Protein AF-A0A7J0F3M2-F1 (afdb_monomer_lite)

pLDDT: mean 93.31, std 5.14, range [71.88, 98.12]

Organism: NCBI:txid165716

Sequence (89 aa):
MIKVDRVLYSSVVYPHNYGFIPRTLCEDNDPMDVLVIMQEPVLPGCFLRAKAIGLMPMIDQGEKDDKIIAVCADDPEYRHYTDINEFPQ

Structure (mmCIF, N/CA/C/O backbone):
data_AF-A0A7J0F3M2-F1
#
_entry.id   AF-A0A7J0F3M2-F1
#
loop_
_atom_site.group_PDB
_atom_site.id
_atom_site.type_symbol
_atom_site.label_atom_id
_atom_site.label_alt_id
_atom_site.label_comp_id
_atom_site.label_asym_id
_atom_site.label_entity_id
_atom_site.label_seq_id
_atom_site.pdbx_PDB_ins_code
_atom_site.Cartn_x
_atom_site.Cartn_y
_atom_site.Cartn_z
_atom_site.occupancy
_atom_site.B_iso_or_equiv
_atom_site.auth_seq_id
_atom_site.auth_comp_id
_atom_site.auth_asym_id
_atom_site.auth_atom_id
_atom_site.pdbx_PDB_model_num
ATOM 1 N N . MET A 1 1 ? -10.482 17.223 -3.804 1.00 85.69 1 MET A N 1
ATOM 2 C CA . MET A 1 1 ? -9.606 18.193 -3.110 1.00 85.69 1 MET A CA 1
ATOM 3 C C . MET A 1 1 ? -8.688 17.397 -2.201 1.00 85.69 1 MET A C 1
ATOM 5 O O . MET A 1 1 ? -9.206 16.540 -1.5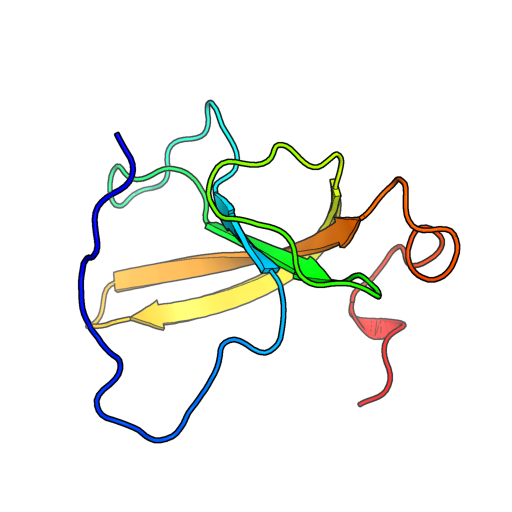01 1.00 85.69 1 MET A O 1
ATOM 9 N N . ILE A 1 2 ? -7.374 17.625 -2.240 1.00 92.69 2 ILE A N 1
ATOM 10 C CA . ILE A 1 2 ? -6.424 16.993 -1.308 1.00 92.69 2 ILE A CA 1
ATOM 11 C C . ILE A 1 2 ? -6.292 17.913 -0.095 1.00 92.69 2 ILE A C 1
ATOM 13 O O . ILE A 1 2 ? -6.128 19.122 -0.262 1.00 92.69 2 ILE A O 1
ATOM 17 N N . LYS A 1 3 ? -6.411 17.352 1.109 1.00 95.44 3 LYS A N 1
ATOM 18 C CA . LYS A 1 3 ? -6.372 18.086 2.375 1.00 95.44 3 LYS A CA 1
ATOM 19 C C . LYS A 1 3 ? -5.332 17.449 3.290 1.00 95.44 3 LYS A C 1
ATOM 21 O O . LYS A 1 3 ? -5.252 16.230 3.378 1.00 95.44 3 LYS A O 1
ATOM 26 N N . VAL A 1 4 ? -4.566 18.284 3.984 1.00 96.00 4 VAL A N 1
ATOM 27 C CA . VAL A 1 4 ? -3.720 17.833 5.091 1.00 96.00 4 VAL A CA 1
ATOM 28 C C . VAL A 1 4 ? -4.629 17.498 6.269 1.00 96.00 4 VAL A C 1
ATOM 30 O O . VAL A 1 4 ? -5.302 18.387 6.791 1.00 96.00 4 VAL A O 1
ATOM 33 N N . ASP A 1 5 ? -4.669 16.225 6.653 1.00 93.94 5 ASP A N 1
ATOM 34 C CA . ASP A 1 5 ? -5.388 15.785 7.848 1.00 93.94 5 ASP A CA 1
ATOM 35 C C . ASP A 1 5 ? -4.599 16.139 9.117 1.00 93.94 5 ASP A C 1
ATOM 37 O O . ASP A 1 5 ? -5.062 16.916 9.951 1.00 93.94 5 ASP A O 1
ATOM 41 N N . ARG A 1 6 ? -3.352 15.653 9.210 1.00 94.12 6 ARG A N 1
ATOM 42 C CA . ARG A 1 6 ? -2.435 15.914 10.327 1.00 94.12 6 ARG A CA 1
ATOM 43 C C . ARG A 1 6 ? -0.972 15.695 9.942 1.00 94.12 6 ARG A C 1
ATOM 45 O O . ARG A 1 6 ? -0.671 14.993 8.980 1.00 94.12 6 ARG A O 1
ATOM 52 N N . VAL A 1 7 ? -0.066 16.263 10.734 1.00 94.12 7 VAL A N 1
ATOM 53 C CA . VAL A 1 7 ? 1.358 15.887 10.750 1.00 94.12 7 VAL A CA 1
ATOM 54 C C . VAL A 1 7 ? 1.537 14.813 11.822 1.00 94.12 7 VAL A C 1
ATOM 56 O O . VAL A 1 7 ? 0.983 14.946 12.914 1.00 94.12 7 VAL A O 1
ATOM 59 N N . LEU A 1 8 ? 2.266 13.737 11.516 1.00 93.06 8 LEU A N 1
ATOM 60 C CA . LEU A 1 8 ? 2.483 12.649 12.473 1.00 93.06 8 LEU A CA 1
ATOM 61 C C . LEU A 1 8 ? 3.288 13.148 13.682 1.00 93.06 8 LEU A C 1
ATOM 63 O O . LEU A 1 8 ? 4.281 13.854 13.528 1.00 93.06 8 LEU A O 1
ATOM 67 N N . TYR A 1 9 ? 2.837 12.788 14.887 1.00 90.81 9 TYR A N 1
ATOM 68 C CA . TYR A 1 9 ? 3.490 13.189 16.138 1.00 90.81 9 TYR A CA 1
ATOM 69 C C . TYR A 1 9 ? 4.807 12.436 16.373 1.00 90.81 9 TYR A C 1
ATOM 71 O O . TYR A 1 9 ? 5.758 12.975 16.935 1.00 90.81 9 TYR A O 1
ATOM 79 N N . SER A 1 10 ? 4.862 11.174 15.949 1.00 91.75 10 SER A N 1
ATOM 80 C CA . SER A 1 10 ? 6.059 10.344 15.999 1.00 91.75 10 SER A CA 1
ATOM 81 C C . SER A 1 10 ? 6.965 10.615 14.794 1.00 91.75 10 SER A C 1
ATOM 83 O O . SER A 1 10 ? 6.506 10.994 13.719 1.00 91.75 10 SER A O 1
ATOM 85 N N . SER A 1 11 ? 8.269 10.371 14.959 1.00 91.31 11 SER A N 1
ATOM 86 C CA . SER A 1 11 ? 9.272 10.470 13.887 1.00 91.31 11 SER A CA 1
ATOM 87 C C . SER A 1 11 ? 9.208 9.262 12.939 1.00 91.31 11 SER A C 1
ATOM 89 O O . SER A 1 11 ? 10.215 8.592 12.707 1.00 91.31 11 SER A O 1
ATOM 91 N N . VAL A 1 12 ? 8.014 8.952 12.435 1.00 91.25 12 VAL A N 1
ATOM 92 C CA . VAL A 1 12 ? 7.759 7.851 11.502 1.00 91.25 12 VAL A CA 1
ATOM 93 C C . VAL A 1 12 ? 7.292 8.396 10.161 1.00 91.25 12 VAL A C 1
ATOM 95 O O . VAL A 1 12 ? 6.630 9.430 10.080 1.00 91.25 12 VAL A O 1
ATOM 98 N N . VAL A 1 13 ? 7.638 7.672 9.106 1.00 90.25 13 VAL A N 1
ATOM 99 C CA . VAL A 1 13 ? 7.180 7.917 7.740 1.00 90.25 13 VAL A CA 1
ATOM 100 C C . VAL A 1 13 ? 6.463 6.673 7.243 1.00 90.25 13 VAL A C 1
ATOM 102 O O . VAL A 1 13 ? 6.763 5.564 7.690 1.00 90.25 13 VAL A O 1
ATOM 105 N N . TYR A 1 14 ? 5.513 6.850 6.327 1.00 91.25 14 TYR A N 1
ATOM 106 C CA . TYR A 1 14 ? 4.885 5.706 5.679 1.00 91.25 14 TYR A CA 1
ATOM 107 C C . TYR A 1 14 ? 5.950 4.922 4.898 1.00 91.25 14 TYR A C 1
ATOM 109 O O . TYR A 1 14 ? 6.690 5.534 4.126 1.00 91.25 14 TYR A O 1
ATOM 117 N N . PRO A 1 15 ? 6.048 3.594 5.090 1.00 91.38 15 PRO A N 1
ATOM 118 C CA . PRO A 1 15 ? 7.098 2.790 4.463 1.00 91.38 15 PRO A CA 1
ATOM 119 C C . PRO A 1 15 ? 6.888 2.622 2.953 1.00 91.38 15 PRO A C 1
ATOM 121 O O . PRO A 1 15 ? 7.845 2.415 2.214 1.00 91.38 15 PRO A O 1
ATOM 124 N N . HIS A 1 16 ? 5.638 2.726 2.496 1.00 95.19 16 HIS A N 1
ATOM 125 C CA . HIS A 1 16 ? 5.226 2.548 1.107 1.00 95.19 16 HIS A CA 1
ATOM 126 C C . HIS A 1 16 ? 4.070 3.496 0.763 1.00 95.19 16 HIS A C 1
ATOM 128 O O . HIS A 1 16 ? 3.527 4.181 1.634 1.00 95.19 16 HIS A O 1
ATOM 134 N N . ASN A 1 17 ? 3.685 3.537 -0.514 1.00 97.00 17 ASN A N 1
ATOM 135 C CA . ASN A 1 17 ? 2.638 4.431 -0.998 1.00 97.00 17 ASN A CA 1
ATOM 136 C C . ASN A 1 17 ? 1.277 4.016 -0.431 1.00 97.00 17 ASN A C 1
ATOM 138 O O . ASN A 1 17 ? 0.782 2.934 -0.734 1.00 97.00 17 ASN A O 1
ATOM 142 N N . TYR A 1 18 ? 0.670 4.875 0.379 1.00 96.69 18 TYR A N 1
ATOM 143 C CA . TYR A 1 18 ? -0.632 4.629 0.991 1.00 96.69 18 TYR A CA 1
ATOM 144 C C . TYR A 1 18 ? -1.745 5.376 0.248 1.00 96.69 18 TYR A C 1
ATOM 146 O O . TYR A 1 18 ? -1.563 6.511 -0.201 1.00 96.69 18 TYR A O 1
ATOM 154 N N . GLY A 1 19 ? -2.902 4.734 0.125 1.00 96.19 19 GLY A N 1
ATOM 155 C CA . GLY A 1 19 ? -4.089 5.300 -0.496 1.00 96.19 19 GLY A CA 1
ATOM 156 C C . GLY A 1 19 ? -5.290 4.379 -0.327 1.00 96.19 19 GLY A C 1
ATOM 157 O O . GLY A 1 19 ? -5.316 3.542 0.568 1.00 96.19 19 GLY A O 1
ATOM 158 N N . PHE A 1 20 ? -6.265 4.511 -1.222 1.00 96.44 20 PHE A N 1
ATOM 159 C CA . PHE A 1 20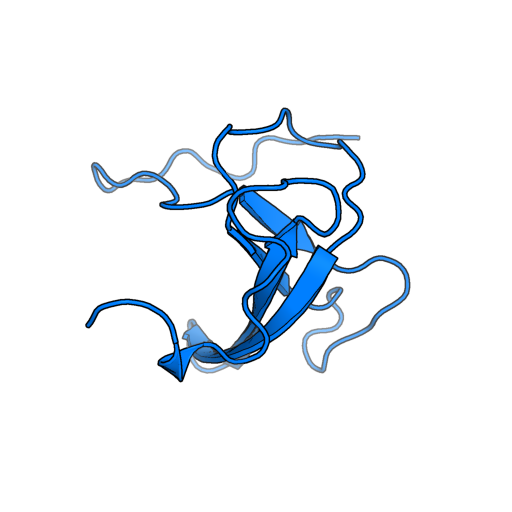 ? -7.505 3.743 -1.178 1.00 96.44 20 PHE A CA 1
ATOM 160 C C . PHE A 1 20 ? -7.892 3.205 -2.558 1.00 96.44 20 PHE A C 1
ATOM 162 O O . PHE A 1 20 ? -7.459 3.724 -3.592 1.00 96.44 20 PHE A O 1
ATOM 169 N N . ILE A 1 21 ? -8.744 2.180 -2.585 1.00 97.38 21 ILE A N 1
ATOM 170 C CA . ILE A 1 21 ? -9.258 1.563 -3.810 1.00 97.38 21 ILE A CA 1
ATOM 171 C C . ILE A 1 21 ? -10.559 2.273 -4.221 1.00 97.38 21 ILE A C 1
ATOM 173 O O . ILE A 1 21 ? -11.570 2.169 -3.519 1.00 97.38 21 ILE A O 1
ATOM 177 N N . PRO A 1 22 ? -10.600 2.983 -5.364 1.00 96.06 22 PRO A N 1
ATOM 178 C CA . PRO A 1 22 ? -11.805 3.681 -5.795 1.00 96.06 22 PRO A CA 1
ATOM 179 C C . PRO A 1 22 ? -12.989 2.727 -5.981 1.00 96.06 22 PRO A C 1
ATOM 181 O O . PRO A 1 22 ? -12.825 1.621 -6.490 1.00 96.06 22 PRO A O 1
ATOM 184 N N . ARG A 1 23 ? -14.202 3.204 -5.668 1.00 95.75 23 ARG A N 1
ATOM 185 C CA . ARG A 1 23 ? -15.464 2.444 -5.815 1.00 95.75 23 ARG A CA 1
ATOM 186 C C . ARG A 1 23 ? -15.534 1.179 -4.949 1.00 95.75 23 ARG A C 1
ATOM 188 O O . ARG A 1 23 ? -16.136 0.188 -5.352 1.00 95.75 23 ARG A O 1
ATOM 195 N N . THR A 1 24 ? -14.946 1.237 -3.764 1.00 96.31 24 THR A N 1
ATOM 196 C CA . THR A 1 24 ? -15.138 0.256 -2.692 1.00 96.31 24 THR A CA 1
ATOM 197 C C . THR A 1 24 ? -15.809 0.939 -1.501 1.00 96.31 24 THR A C 1
ATOM 199 O O . THR A 1 24 ? -15.845 2.170 -1.444 1.00 96.31 24 THR A O 1
ATOM 202 N N . LEU A 1 25 ? -16.393 0.146 -0.604 1.00 93.44 25 LEU A N 1
ATOM 203 C CA . LEU A 1 25 ? -17.023 0.617 0.625 1.00 93.44 25 LEU A CA 1
ATOM 204 C C . LEU A 1 25 ? -16.794 -0.434 1.714 1.00 93.44 25 LEU A C 1
ATOM 206 O O . LEU A 1 25 ? -17.177 -1.592 1.526 1.00 93.44 25 LEU A O 1
ATOM 210 N N . CYS A 1 26 ? -16.155 -0.026 2.801 1.00 89.62 26 CYS A N 1
ATOM 211 C CA . CYS A 1 26 ? -15.895 -0.821 3.992 1.00 89.62 26 CYS A CA 1
ATOM 212 C C . CYS A 1 26 ? -16.991 -0.619 5.050 1.00 89.62 26 CYS A C 1
ATOM 214 O O . CYS A 1 26 ? -17.916 0.179 4.879 1.00 89.62 26 CYS A O 1
ATOM 216 N N . GLU A 1 27 ? -16.918 -1.393 6.136 1.00 85.81 27 GLU A N 1
ATOM 217 C CA . GLU A 1 27 ? -17.907 -1.374 7.227 1.00 85.81 27 GLU A CA 1
ATOM 218 C C . GLU A 1 27 ? -17.914 -0.049 8.012 1.00 85.81 27 GLU A C 1
ATOM 220 O O . GLU A 1 27 ? -18.942 0.327 8.575 1.00 85.81 27 GLU A O 1
ATOM 225 N N . ASP A 1 28 ? -16.801 0.683 7.987 1.00 83.88 28 ASP A N 1
ATOM 226 C CA . ASP A 1 28 ? -16.611 2.028 8.549 1.00 83.88 28 ASP A CA 1
ATOM 227 C C . ASP A 1 28 ? -17.185 3.158 7.663 1.00 83.88 28 ASP A C 1
ATOM 229 O O . ASP A 1 28 ? -17.210 4.319 8.066 1.00 83.88 28 ASP A O 1
ATOM 233 N N . ASN A 1 29 ? -17.755 2.818 6.501 1.00 88.62 29 ASN A N 1
ATOM 234 C CA . ASN A 1 29 ? -18.224 3.726 5.446 1.00 88.62 29 ASN A CA 1
ATOM 235 C C . ASN A 1 29 ? -17.128 4.465 4.667 1.00 88.62 29 ASN A C 1
ATOM 237 O O . ASN A 1 29 ? -17.458 5.376 3.899 1.00 88.62 29 ASN A O 1
ATOM 241 N N . ASP A 1 30 ? -15.873 4.037 4.776 1.00 90.75 30 ASP A N 1
ATOM 242 C CA . ASP A 1 30 ? -14.778 4.558 3.968 1.00 90.75 30 ASP A CA 1
ATOM 243 C C . ASP A 1 30 ? -14.388 3.583 2.842 1.00 90.75 30 ASP A C 1
ATOM 245 O O . ASP A 1 30 ? -14.778 2.410 2.827 1.00 90.75 30 ASP A O 1
ATOM 249 N N . PRO A 1 31 ? -13.695 4.051 1.791 1.00 95.25 31 PRO A N 1
ATOM 250 C CA . PRO A 1 31 ? -13.135 3.157 0.787 1.00 95.25 31 PRO A CA 1
ATOM 251 C C . PRO A 1 31 ? -12.049 2.250 1.384 1.00 95.25 31 P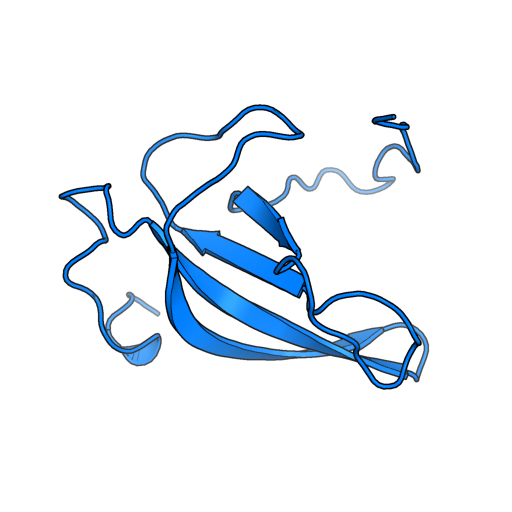RO A C 1
ATOM 253 O O . PRO A 1 31 ? -11.330 2.647 2.290 1.00 95.25 31 PRO A O 1
ATOM 256 N N . MET A 1 32 ? -11.864 1.063 0.805 1.00 95.00 32 MET A N 1
ATOM 257 C CA . MET A 1 32 ? -10.840 0.111 1.238 1.00 95.00 32 MET A CA 1
ATOM 258 C C . MET A 1 32 ? -9.435 0.689 1.096 1.00 95.00 32 MET A C 1
ATOM 260 O O . MET A 1 32 ? -9.026 1.095 0.001 1.00 95.00 32 MET A O 1
ATOM 264 N N . ASP A 1 33 ? -8.682 0.633 2.185 1.00 95.62 33 ASP A N 1
ATOM 265 C CA . ASP A 1 33 ? -7.302 1.075 2.250 1.00 95.62 33 ASP A CA 1
ATOM 266 C C . ASP A 1 33 ? -6.340 0.117 1.550 1.00 95.62 33 ASP A C 1
ATOM 268 O O . ASP A 1 33 ? -6.492 -1.109 1.555 1.00 95.62 33 ASP A O 1
ATOM 272 N N . VAL A 1 34 ? -5.291 0.690 0.964 1.00 97.19 34 VAL A N 1
ATOM 273 C CA . VAL A 1 34 ? -4.243 -0.066 0.286 1.00 97.19 34 VAL A CA 1
ATOM 274 C C . VAL A 1 34 ? -2.866 0.549 0.510 1.00 97.19 34 VAL A C 1
ATOM 276 O O . VAL A 1 34 ? -2.665 1.761 0.413 1.00 97.19 34 VAL A O 1
ATOM 279 N N . LEU A 1 35 ? -1.894 -0.323 0.763 1.00 97.12 35 LEU A N 1
ATOM 280 C CA . LEU A 1 35 ? -0.474 -0.017 0.766 1.00 97.12 35 LEU A CA 1
ATOM 281 C C . LEU A 1 35 ? 0.164 -0.622 -0.492 1.00 97.12 35 LEU A C 1
ATOM 283 O O . LEU A 1 35 ? 0.139 -1.838 -0.686 1.00 97.12 35 LEU A O 1
ATOM 287 N N . VAL A 1 36 ? 0.721 0.225 -1.357 1.00 97.94 36 VAL A N 1
ATOM 288 C CA . VAL A 1 36 ? 1.318 -0.170 -2.638 1.00 97.94 36 VAL A CA 1
ATOM 289 C C . VAL A 1 36 ? 2.841 -0.132 -2.553 1.00 97.94 36 VAL A C 1
ATOM 291 O O . VAL A 1 36 ? 3.454 0.934 -2.444 1.00 97.94 36 VAL A O 1
ATOM 294 N N . ILE A 1 37 ? 3.445 -1.311 -2.657 1.00 97.12 37 ILE A N 1
ATOM 295 C CA . ILE A 1 37 ? 4.889 -1.516 -2.712 1.00 97.12 37 ILE A CA 1
ATOM 296 C C . ILE A 1 37 ? 5.376 -1.298 -4.151 1.00 97.12 37 ILE A C 1
ATOM 298 O O . ILE A 1 37 ? 4.838 -1.872 -5.105 1.00 97.12 37 ILE A O 1
ATOM 302 N N . MET A 1 38 ? 6.384 -0.440 -4.298 1.00 96.38 38 MET A N 1
ATOM 303 C CA . MET A 1 38 ? 7.080 -0.135 -5.550 1.00 96.38 38 MET A CA 1
ATOM 304 C C . MET A 1 38 ? 8.412 0.566 -5.256 1.00 96.38 38 MET A C 1
ATOM 306 O O . MET A 1 38 ? 8.654 0.962 -4.115 1.00 96.38 38 MET A O 1
ATOM 310 N N . GLN A 1 39 ? 9.251 0.736 -6.277 1.00 95.50 39 GLN A N 1
ATOM 311 C CA . GLN A 1 39 ? 10.577 1.350 -6.152 1.00 95.50 39 GLN A CA 1
ATOM 312 C C . GLN A 1 39 ? 10.527 2.829 -5.750 1.00 95.50 39 GLN A C 1
ATOM 314 O O . GLN A 1 39 ? 11.332 3.272 -4.936 1.00 95.50 39 GLN A O 1
ATOM 319 N N . GLU A 1 40 ? 9.583 3.588 -6.309 1.00 94.81 40 GLU A N 1
ATOM 320 C CA . GLU A 1 40 ? 9.553 5.048 -6.180 1.00 94.81 40 GLU A CA 1
ATOM 321 C C . GLU A 1 40 ? 8.291 5.543 -5.454 1.00 94.81 40 GLU A C 1
ATOM 323 O O . GLU A 1 40 ? 7.189 5.027 -5.681 1.00 94.81 40 GLU A O 1
ATOM 328 N N . PRO A 1 41 ? 8.401 6.567 -4.592 1.00 95.38 41 PRO A N 1
ATOM 329 C CA . PRO A 1 41 ? 7.232 7.211 -4.016 1.00 95.38 41 PRO A CA 1
ATOM 330 C C . PRO A 1 41 ? 6.467 8.002 -5.085 1.00 95.38 41 PRO A C 1
ATOM 332 O O . PRO A 1 41 ? 7.052 8.579 -6.004 1.00 95.38 41 PRO A O 1
ATOM 335 N N . VAL A 1 42 ? 5.145 8.084 -4.938 1.00 95.81 42 VAL A N 1
ATOM 336 C CA . VAL A 1 42 ? 4.286 8.881 -5.824 1.00 95.81 42 VAL A CA 1
ATOM 337 C C . VAL A 1 42 ? 3.689 10.089 -5.117 1.00 95.81 42 VAL A C 1
ATOM 339 O O . VAL A 1 42 ? 3.610 10.159 -3.890 1.00 95.81 42 VAL A O 1
ATOM 342 N N . LEU A 1 43 ? 3.248 11.064 -5.911 1.00 96.38 43 LEU A N 1
ATOM 343 C CA . LEU A 1 43 ? 2.561 12.238 -5.388 1.00 96.38 43 LEU A CA 1
ATOM 344 C C . LEU A 1 43 ? 1.119 11.892 -4.969 1.00 96.38 43 LEU A C 1
ATOM 346 O O . LEU A 1 43 ? 0.464 11.065 -5.614 1.00 96.38 43 LEU A O 1
ATOM 350 N N . PRO A 1 44 ? 0.574 12.557 -3.933 1.00 96.44 44 PRO A N 1
ATOM 351 C CA . PRO A 1 44 ? -0.821 12.381 -3.544 1.00 96.44 44 PRO A CA 1
ATOM 352 C C . PRO A 1 44 ? -1.791 12.662 -4.702 1.00 96.44 44 PRO A C 1
ATOM 354 O O . PRO A 1 44 ? -1.674 13.671 -5.398 1.00 96.44 44 PRO A O 1
ATOM 357 N N . GLY A 1 45 ? -2.781 11.785 -4.883 1.00 95.06 45 GLY A N 1
ATOM 358 C CA . GLY A 1 45 ? -3.800 11.898 -5.936 1.00 95.06 45 GLY A CA 1
ATOM 359 C C . GLY A 1 45 ? -3.440 11.242 -7.274 1.00 95.06 45 GLY A C 1
ATOM 360 O O . GLY A 1 45 ? -4.258 11.271 -8.194 1.00 95.06 45 GLY A O 1
ATOM 361 N N . CYS A 1 46 ? -2.257 10.636 -7.399 1.00 96.25 46 CYS A N 1
ATOM 362 C CA . CYS A 1 46 ? -1.921 9.794 -8.544 1.00 96.25 46 CYS A CA 1
ATOM 363 C C . CYS A 1 46 ? -2.756 8.501 -8.569 1.00 96.25 46 CYS A C 1
ATOM 365 O O . CYS A 1 46 ? -3.118 7.953 -7.529 1.00 96.25 46 CYS A O 1
ATOM 367 N N . PHE A 1 47 ? -3.017 7.989 -9.774 1.00 96.25 47 PHE A N 1
ATOM 368 C CA . PHE A 1 47 ? -3.625 6.674 -9.975 1.00 96.25 47 PHE A CA 1
ATOM 369 C C . PHE A 1 47 ? -2.546 5.641 -10.278 1.00 96.25 47 PHE A C 1
ATOM 371 O O . PHE A 1 47 ? -1.707 5.858 -11.151 1.00 96.25 47 PHE A O 1
ATOM 378 N N . LEU A 1 48 ? -2.615 4.500 -9.596 1.00 97.19 48 LEU A N 1
ATOM 379 C CA . LEU A 1 48 ? -1.732 3.362 -9.813 1.00 97.19 48 LEU A CA 1
ATOM 380 C C . LEU A 1 48 ? -2.546 2.137 -10.213 1.00 97.19 48 LEU A C 1
ATOM 382 O O . LEU A 1 48 ? -3.612 1.871 -9.656 1.00 97.19 48 LEU A O 1
ATOM 386 N N . ARG A 1 49 ? -2.018 1.359 -11.159 1.00 97.75 49 ARG A N 1
ATOM 387 C CA . ARG A 1 49 ? -2.467 -0.019 -11.354 1.00 97.75 49 ARG A CA 1
ATOM 388 C C . ARG A 1 49 ? -1.711 -0.883 -10.363 1.00 97.75 49 ARG A C 1
ATOM 390 O O . ARG A 1 49 ? -0.487 -0.948 -10.419 1.00 97.75 49 ARG A O 1
ATOM 397 N N . ALA A 1 50 ? -2.438 -1.534 -9.468 1.00 97.75 50 ALA A N 1
ATOM 398 C CA .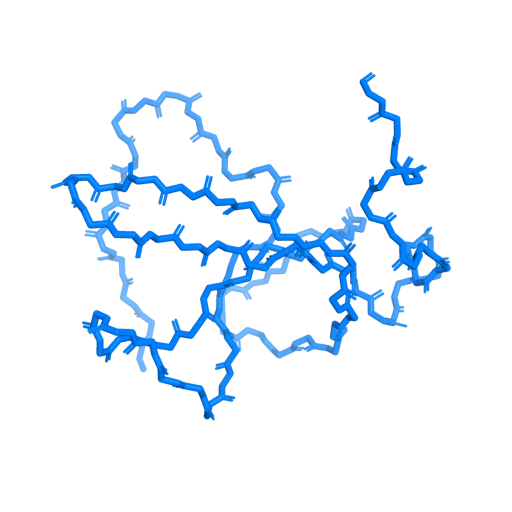 ALA A 1 50 ? -1.855 -2.357 -8.423 1.00 97.75 50 ALA A CA 1
ATOM 399 C C . ALA A 1 50 ? -2.472 -3.757 -8.426 1.00 97.75 50 ALA A C 1
ATOM 401 O O . ALA A 1 50 ? -3.628 -3.942 -8.811 1.00 97.75 50 ALA A O 1
ATOM 402 N N . LYS A 1 51 ? -1.681 -4.741 -8.003 1.00 97.81 51 LYS A N 1
ATOM 403 C CA . LYS A 1 51 ? -2.096 -6.132 -7.828 1.00 97.81 51 LYS A CA 1
ATOM 404 C C . LYS A 1 51 ? -2.058 -6.456 -6.340 1.00 97.81 51 LYS A C 1
ATOM 406 O O . LYS A 1 51 ? -0.998 -6.351 -5.731 1.00 97.81 51 LYS A O 1
ATOM 411 N N . ALA A 1 52 ? -3.205 -6.821 -5.775 1.00 97.81 52 ALA A N 1
ATOM 412 C CA . ALA A 1 52 ? -3.301 -7.271 -4.390 1.00 97.81 52 ALA A CA 1
ATOM 413 C C . ALA A 1 52 ? -2.521 -8.581 -4.206 1.00 97.81 52 ALA A C 1
ATOM 415 O O . ALA A 1 52 ? -2.647 -9.485 -5.030 1.00 97.81 52 ALA A O 1
ATOM 416 N N . ILE A 1 53 ? -1.736 -8.658 -3.133 1.00 97.81 53 ILE A N 1
ATOM 417 C CA . ILE A 1 53 ? -0.900 -9.820 -2.789 1.00 97.81 53 ILE A CA 1
ATOM 418 C C . ILE A 1 53 ? -1.063 -10.257 -1.329 1.00 97.81 53 ILE A C 1
ATOM 420 O O . ILE A 1 53 ? -0.548 -11.297 -0.935 1.00 97.81 53 ILE A O 1
ATOM 424 N N . GLY A 1 54 ? -1.764 -9.475 -0.507 1.00 96.62 54 GLY A N 1
ATOM 425 C CA . GLY A 1 54 ? -1.968 -9.807 0.895 1.00 96.62 54 GLY A CA 1
ATOM 426 C C . GLY A 1 54 ? -2.933 -8.871 1.604 1.00 96.62 54 GLY A C 1
ATOM 427 O O . GLY A 1 54 ? -3.424 -7.892 1.037 1.00 96.62 54 GLY A O 1
ATOM 428 N N . LEU A 1 55 ? -3.181 -9.191 2.868 1.00 95.06 55 LEU A N 1
ATOM 429 C CA . LEU A 1 55 ? -4.005 -8.420 3.788 1.00 95.06 55 LEU A CA 1
ATOM 430 C C . LEU A 1 55 ? -3.192 -8.158 5.054 1.00 95.06 55 LEU A C 1
ATOM 432 O O . LEU A 1 55 ? -2.539 -9.067 5.564 1.00 95.06 55 LEU A O 1
ATOM 436 N N . MET A 1 56 ? -3.263 -6.936 5.565 1.00 92.69 56 MET A N 1
ATOM 437 C CA . MET A 1 56 ? -2.744 -6.548 6.867 1.00 92.69 56 MET A CA 1
ATOM 438 C C . MET A 1 56 ? -3.932 -6.240 7.782 1.00 92.69 56 MET A C 1
ATOM 440 O O . MET A 1 56 ? -4.474 -5.136 7.711 1.00 92.69 56 MET A O 1
ATOM 444 N N . PRO A 1 57 ? -4.367 -7.202 8.614 1.00 90.31 57 PRO A N 1
ATOM 445 C CA . PRO A 1 57 ? -5.446 -6.968 9.559 1.00 90.31 57 PRO A CA 1
ATOM 446 C C . PRO A 1 57 ? -4.966 -6.023 10.654 1.00 90.31 57 PRO A C 1
ATOM 448 O O . PRO A 1 57 ? -3.972 -6.318 11.325 1.00 90.31 57 PRO A O 1
ATOM 451 N N . MET A 1 58 ? -5.665 -4.909 10.852 1.00 87.56 58 MET A N 1
ATOM 452 C CA . MET A 1 58 ? -5.398 -3.999 11.961 1.00 87.56 58 MET A CA 1
ATOM 453 C C . MET A 1 58 ? -6.670 -3.713 12.749 1.00 87.56 58 MET A C 1
ATOM 455 O O . MET A 1 58 ? -7.792 -3.823 12.257 1.00 87.56 58 MET A O 1
ATOM 459 N N . ILE A 1 59 ? -6.465 -3.370 14.016 1.00 85.69 59 ILE A N 1
ATOM 460 C CA . ILE A 1 59 ? -7.501 -2.818 14.876 1.00 85.69 59 ILE A CA 1
ATOM 461 C C . ILE A 1 59 ? -7.032 -1.410 15.224 1.00 85.69 59 ILE A C 1
ATOM 463 O O . ILE A 1 59 ? -6.059 -1.268 15.968 1.00 85.69 59 ILE A O 1
ATOM 467 N N . ASP A 1 60 ? -7.694 -0.390 14.681 1.00 79.56 60 ASP A N 1
ATOM 468 C CA . ASP A 1 60 ? -7.437 1.009 15.029 1.00 79.56 60 ASP A CA 1
ATOM 469 C C . ASP A 1 60 ? -8.582 1.526 15.900 1.00 79.56 60 ASP A C 1
ATOM 471 O O . ASP A 1 60 ? -9.752 1.400 15.561 1.00 79.56 60 ASP A O 1
ATOM 475 N N . GLN A 1 61 ? -8.248 2.044 17.082 1.00 79.88 61 GLN A N 1
ATOM 476 C CA . GLN A 1 61 ? -9.211 2.601 18.048 1.00 79.88 61 GLN A CA 1
ATOM 477 C C . GLN A 1 61 ? -10.414 1.694 18.395 1.00 79.88 61 GLN A C 1
ATOM 479 O O . GLN A 1 61 ? -11.438 2.166 18.883 1.00 79.88 61 GLN A O 1
ATOM 484 N N . GLY A 1 62 ? -10.258 0.376 18.237 1.00 80.62 62 GLY A N 1
ATOM 485 C CA . GLY A 1 6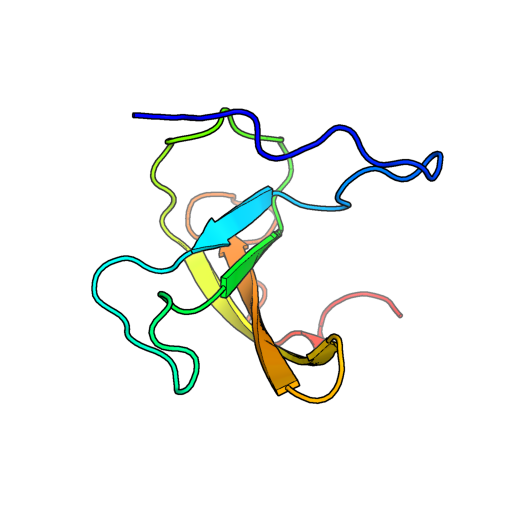2 ? -11.298 -0.617 18.522 1.00 80.62 62 GLY A CA 1
ATOM 486 C C . GLY A 1 62 ? -12.168 -0.988 17.319 1.00 80.62 62 GLY A C 1
ATOM 487 O O . GLY A 1 62 ? -13.017 -1.866 17.456 1.00 80.62 62 GLY A O 1
ATOM 488 N N . GLU A 1 63 ? -11.929 -0.383 16.157 1.00 82.12 63 GLU A N 1
ATOM 489 C CA . GLU A 1 63 ? -12.579 -0.715 14.893 1.00 82.12 63 GLU A CA 1
ATOM 490 C C . GLU A 1 63 ? -11.645 -1.534 14.001 1.00 82.12 63 GLU A C 1
ATOM 492 O O . GLU A 1 63 ? -10.417 -1.479 14.114 1.00 82.12 63 GLU A O 1
ATOM 497 N N . LYS A 1 64 ? -12.243 -2.367 13.149 1.00 84.62 64 LYS A N 1
ATOM 498 C CA . LYS A 1 64 ? -11.502 -3.228 12.233 1.00 84.62 64 LYS A CA 1
ATOM 499 C C . LYS A 1 64 ? -11.090 -2.409 11.013 1.00 84.62 64 LYS A C 1
ATOM 501 O O . LYS A 1 64 ? -11.950 -1.973 10.259 1.00 84.62 64 LYS A O 1
ATOM 506 N N . ASP A 1 65 ? -9.787 -2.261 10.817 1.00 86.75 65 ASP A N 1
ATOM 507 C CA . ASP A 1 65 ? -9.182 -1.447 9.763 1.00 86.75 65 ASP A CA 1
ATOM 508 C C . ASP A 1 65 ? -8.211 -2.322 8.957 1.00 86.75 65 ASP A C 1
ATOM 510 O O . ASP A 1 65 ? -6.990 -2.313 9.134 1.00 86.75 65 ASP A O 1
ATOM 514 N N . ASP A 1 66 ? -8.778 -3.186 8.120 1.00 91.19 66 ASP A N 1
ATOM 515 C CA . ASP A 1 66 ? -7.986 -4.059 7.264 1.00 91.19 66 ASP A CA 1
ATOM 516 C C . ASP A 1 66 ? -7.376 -3.252 6.113 1.00 91.19 66 ASP A C 1
ATOM 518 O O . ASP A 1 66 ? -8.080 -2.559 5.380 1.00 91.19 66 ASP A O 1
ATOM 522 N N . LYS A 1 67 ? -6.070 -3.413 5.884 1.00 93.50 67 LYS A N 1
ATOM 523 C CA . LYS A 1 67 ? -5.376 -2.772 4.759 1.00 93.50 67 LYS A CA 1
ATOM 524 C C . LYS A 1 67 ? -4.929 -3.808 3.748 1.00 93.50 67 LYS A C 1
ATOM 526 O O . LYS A 1 67 ? -4.275 -4.793 4.094 1.00 93.50 67 LYS A O 1
ATOM 531 N N . ILE A 1 68 ? -5.234 -3.585 2.476 1.00 97.00 68 ILE A N 1
ATOM 532 C CA . ILE A 1 68 ? -4.725 -4.432 1.397 1.00 97.00 68 ILE A CA 1
ATOM 533 C C . ILE A 1 68 ? -3.241 -4.137 1.186 1.00 97.00 68 ILE A C 1
ATOM 535 O O . ILE A 1 68 ? -2.840 -2.979 1.078 1.00 97.00 68 ILE A O 1
ATOM 539 N N . ILE A 1 69 ? -2.425 -5.182 1.062 1.00 97.44 69 ILE A N 1
ATOM 540 C CA . ILE A 1 69 ? -1.054 -5.051 0.568 1.00 97.44 69 ILE A CA 1
ATOM 541 C C . ILE A 1 69 ? -1.056 -5.375 -0.921 1.00 97.44 69 ILE A C 1
ATOM 543 O O . ILE A 1 69 ? -1.550 -6.422 -1.350 1.00 97.44 69 ILE A O 1
ATOM 547 N N . ALA A 1 70 ? -0.503 -4.468 -1.717 1.00 98.06 70 ALA A N 1
ATOM 548 C CA . ALA A 1 70 ? -0.430 -4.598 -3.159 1.00 98.06 70 ALA A CA 1
ATOM 549 C C . ALA A 1 70 ? 0.957 -4.226 -3.690 1.00 98.06 70 ALA A C 1
ATOM 551 O O . ALA A 1 70 ? 1.718 -3.506 -3.049 1.00 98.06 70 ALA A O 1
ATOM 552 N N . VAL A 1 71 ? 1.260 -4.676 -4.903 1.00 98.12 71 VAL A N 1
ATOM 553 C CA . VAL A 1 71 ? 2.431 -4.239 -5.678 1.00 98.12 71 VAL A CA 1
ATOM 554 C C . VAL A 1 71 ? 1.991 -3.427 -6.885 1.00 98.12 71 VAL A C 1
ATOM 556 O O . VAL A 1 71 ? 0.923 -3.682 -7.453 1.00 98.12 71 VAL A O 1
ATOM 559 N N . CYS A 1 72 ? 2.805 -2.462 -7.309 1.00 97.94 72 CYS A N 1
ATOM 560 C CA . CYS A 1 72 ? 2.557 -1.752 -8.561 1.00 97.94 72 CYS A CA 1
ATOM 561 C C . CYS A 1 72 ? 2.674 -2.722 -9.750 1.00 97.94 72 CYS A C 1
ATOM 563 O O . CYS A 1 72 ? 3.702 -3.363 -9.955 1.00 97.94 72 CYS A O 1
ATOM 565 N N . ALA A 1 73 ? 1.615 -2.829 -10.554 1.00 97.62 73 ALA A N 1
ATOM 566 C CA . ALA A 1 73 ? 1.566 -3.725 -11.711 1.00 97.62 73 ALA A CA 1
ATOM 567 C C . ALA A 1 73 ? 2.486 -3.266 -12.859 1.00 97.62 73 ALA A C 1
ATOM 569 O O . ALA A 1 73 ? 2.830 -4.062 -13.735 1.00 97.62 73 ALA A O 1
ATOM 570 N N . ASP A 1 74 ? 2.878 -1.991 -12.833 1.00 96.94 74 ASP A N 1
ATOM 571 C CA . ASP A 1 74 ? 3.701 -1.337 -13.851 1.00 96.94 74 ASP A CA 1
ATOM 572 C C . ASP A 1 74 ? 5.169 -1.198 -13.447 1.00 96.94 74 ASP A C 1
ATOM 574 O O . ASP A 1 74 ? 5.978 -0.735 -14.248 1.00 96.94 74 ASP A O 1
ATOM 578 N N . ASP A 1 75 ? 5.521 -1.637 -12.239 1.00 97.00 75 ASP A N 1
ATOM 579 C CA . ASP A 1 75 ? 6.892 -1.672 -11.751 1.00 97.00 75 ASP A CA 1
ATOM 580 C C . ASP A 1 75 ? 7.524 -3.041 -12.072 1.00 97.00 75 ASP A C 1
ATOM 582 O O . ASP A 1 75 ? 7.101 -4.056 -11.506 1.00 97.00 75 ASP A O 1
ATOM 586 N N . PRO A 1 76 ? 8.518 -3.124 -12.980 1.00 96.12 76 PRO A N 1
ATOM 587 C CA . PRO A 1 76 ? 9.158 -4.386 -13.345 1.00 96.12 76 PRO A CA 1
ATOM 588 C C . PRO A 1 76 ? 9.784 -5.130 -12.163 1.00 96.12 76 PRO A C 1
ATOM 590 O O . PRO A 1 76 ? 9.811 -6.362 -12.195 1.00 96.12 76 PRO A O 1
ATOM 593 N N . GLU A 1 77 ? 10.241 -4.400 -11.145 1.00 95.69 77 GLU A N 1
ATOM 594 C CA . GLU A 1 77 ? 10.901 -4.964 -9.970 1.00 95.69 77 GLU A CA 1
ATOM 595 C C . GLU A 1 77 ? 9.909 -5.664 -9.045 1.00 95.69 77 GLU A C 1
ATOM 597 O O . GLU A 1 77 ? 10.244 -6.681 -8.461 1.00 95.69 77 GLU A O 1
ATOM 602 N N . TYR A 1 78 ? 8.666 -5.184 -8.947 1.00 96.12 78 TYR A N 1
ATOM 603 C CA . TYR A 1 78 ? 7.693 -5.717 -7.984 1.00 96.12 78 TYR A CA 1
ATOM 604 C C . TYR A 1 78 ? 6.510 -6.457 -8.613 1.00 96.12 78 TYR A C 1
ATOM 606 O O . TYR A 1 78 ? 5.866 -7.270 -7.952 1.00 96.12 78 TYR A O 1
ATOM 614 N N . ARG A 1 79 ? 6.209 -6.245 -9.899 1.00 95.88 79 ARG A N 1
ATOM 615 C CA . ARG A 1 79 ? 5.018 -6.824 -10.555 1.00 95.88 79 ARG A CA 1
ATOM 616 C C . ARG A 1 79 ? 4.949 -8.355 -10.520 1.00 95.88 79 ARG A C 1
ATOM 618 O O . ARG A 1 79 ? 3.873 -8.921 -10.740 1.00 95.88 79 ARG A O 1
ATOM 625 N N . HIS A 1 80 ? 6.086 -9.022 -10.323 1.00 96.12 80 HIS A N 1
ATOM 626 C CA . HIS A 1 80 ? 6.187 -10.476 -10.342 1.00 96.12 80 HIS A CA 1
ATOM 627 C C . HIS A 1 80 ? 5.693 -11.127 -9.045 1.00 96.12 80 HIS A C 1
ATOM 629 O O . HIS A 1 80 ? 5.176 -12.236 -9.128 1.00 96.12 80 HIS A O 1
ATOM 635 N N . TYR A 1 81 ? 5.731 -10.424 -7.909 1.00 96.88 81 TYR A N 1
ATOM 636 C CA . TYR A 1 81 ? 5.234 -10.946 -6.634 1.00 96.88 81 TYR A CA 1
ATOM 637 C C . TYR A 1 81 ? 3.742 -11.245 -6.696 1.00 96.88 81 TYR A C 1
ATOM 639 O O . TYR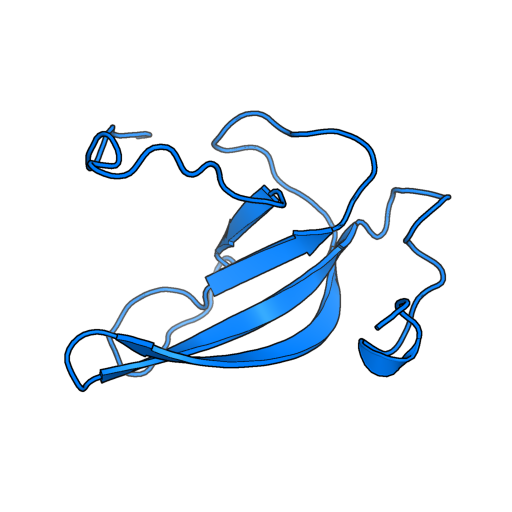 A 1 81 ? 2.969 -10.412 -7.179 1.00 96.88 81 TYR A O 1
ATOM 647 N N . THR A 1 82 ? 3.316 -12.420 -6.239 1.00 96.94 82 THR A N 1
ATOM 648 C CA . THR A 1 82 ? 1.896 -12.819 -6.232 1.00 96.94 82 THR A CA 1
ATOM 649 C C . THR A 1 82 ? 1.313 -13.010 -4.844 1.00 96.94 82 THR A C 1
ATOM 651 O O . THR A 1 82 ? 0.101 -12.885 -4.687 1.00 96.94 82 THR A O 1
ATOM 654 N N . ASP A 1 83 ? 2.166 -13.232 -3.854 1.00 96.44 83 ASP A N 1
ATOM 655 C CA . ASP A 1 83 ? 1.798 -13.423 -2.462 1.00 96.44 83 ASP A CA 1
ATOM 656 C C . ASP A 1 83 ? 2.742 -12.617 -1.556 1.00 96.44 83 ASP A C 1
ATOM 658 O O . ASP A 1 83 ? 3.935 -12.483 -1.833 1.00 96.44 83 ASP A O 1
ATOM 662 N N . ILE A 1 84 ? 2.214 -12.065 -0.464 1.00 94.19 84 ILE A N 1
ATOM 663 C CA . ILE A 1 84 ? 3.002 -11.313 0.519 1.00 94.19 84 ILE A CA 1
ATOM 664 C C . ILE A 1 84 ? 4.122 -12.148 1.151 1.00 94.19 84 ILE A C 1
ATOM 666 O O . ILE A 1 84 ? 5.163 -11.604 1.505 1.00 94.19 84 ILE A O 1
ATOM 670 N N . ASN A 1 85 ? 3.953 -13.468 1.237 1.00 94.81 85 ASN A N 1
ATOM 671 C CA . ASN A 1 85 ? 4.951 -14.379 1.796 1.00 94.81 85 ASN A CA 1
ATOM 672 C C . ASN A 1 85 ? 6.193 -14.549 0.904 1.00 94.81 85 ASN A C 1
ATOM 674 O O . ASN A 1 85 ? 7.160 -15.183 1.321 1.00 94.81 85 ASN A O 1
ATOM 678 N N . GLU A 1 86 ? 6.179 -14.012 -0.318 1.00 94.88 86 GLU A N 1
ATOM 679 C CA . GLU A 1 86 ? 7.352 -13.973 -1.198 1.00 94.88 86 GLU A CA 1
ATOM 680 C C . GLU A 1 86 ? 8.341 -12.858 -0.810 1.00 94.88 86 GLU A C 1
ATOM 682 O O . GLU A 1 86 ? 9.491 -12.875 -1.255 1.00 94.88 86 GLU A O 1
ATOM 687 N N . PHE A 1 87 ? 7.917 -11.897 0.018 1.00 87.12 87 PHE A N 1
ATOM 688 C CA . PHE A 1 87 ? 8.798 -10.854 0.530 1.00 87.12 87 PHE A CA 1
ATOM 689 C C . PHE A 1 87 ? 9.721 -11.392 1.636 1.00 87.12 87 PHE A C 1
ATOM 691 O O . PHE A 1 87 ? 9.320 -12.263 2.411 1.00 87.12 87 PHE A O 1
ATOM 698 N N . PRO A 1 88 ? 10.953 -10.858 1.752 1.00 83.12 88 PRO A N 1
ATOM 699 C CA . PRO A 1 88 ? 11.829 -11.162 2.880 1.00 83.12 88 PRO A CA 1
ATOM 700 C C . PRO A 1 88 ? 11.162 -10.819 4.221 1.00 83.12 88 PRO A C 1
ATOM 702 O O . PRO A 1 88 ? 10.494 -9.788 4.325 1.00 83.12 88 PRO A O 1
ATOM 705 N N . GLN A 1 89 ? 11.375 -11.673 5.228 1.00 71.88 89 GLN A N 1
ATOM 706 C CA . GLN A 1 89 ? 10.935 -11.453 6.614 1.00 71.88 89 GLN A CA 1
ATOM 707 C C . GLN A 1 89 ? 11.914 -10.580 7.400 1.00 71.88 89 GLN A C 1
ATOM 709 O O . GLN A 1 89 ? 13.140 -10.734 7.187 1.00 71.88 89 GLN A O 1
#

Secondary structure (DSSP, 8-state):
--------SSS---SSEEEE-TT---TTSSPPEEEEE-SS---TT----EEEEEEE--EETTEE--EEEEEETT-TTTTT--SGGGS--

InterPro domains:
  IPR008162 Inorganic pyrophosphatase [PF00719] (2-89)
  IPR008162 Inorganic pyrophosphatase [PTHR10286] (1-88)
  IPR008162 Inorganic pyrophosphatase [cd00412] (2-89)
  IPR036649 Inorganic pyrophosphatase superfamily [G3DSA:3.90.80.10] (1-89)
  IPR036649 Inorganic pyrophosphatase superfamily [SSF50324] (2-89)

Radius of gyration: 13.78 Å; chains: 1; bounding box: 30×33×32 Å

Foldseek 3Di:
DDDDPDDDPDPDDDPAEKDFDPPAADPVRDGAIEGEDADDYDDPPDDFDWAFADKDWDQDPNDTRIYTYTYGCPHPVTVPHRHPVVDDD